Protein AF-A0A0B6YSH1-F1 (afdb_monomer_lite)

InterPro domains:
  IPR002423 Chaperonin Cpn60/GroEL/TCP-1 family [PF00118] (2-67)
  IPR017998 T-complex protein 1 [PTHR11353] (1-67)
  IPR027409 GroEL-like apical domain superfamily [G3DSA:3.50.7.10] (1-68)
  IPR027409 GroEL-like apical domain superfamily [SSF52029] (2-67)

Foldseek 3Di:
DPPPPPVVVVPDPPVVVVVVVVVVLVVLVVVLVVVLVVPDQEAEELADDDPSSVVSCVVSNHHYHHND

pLDDT: mean 84.16, std 17.35, range [37.91, 96.88]

Radius of gyration: 16.16 Å; chains: 1; bounding box: 26×41×34 Å

Secondary structure (DSSP, 8-state):
--SHHHHHGGGS-HHHHHHHHHHHHHHHHHHHHHHHHT--SEEEESS---HHHHHHHHHTT-EEEE--

Structure (mmCIF, N/CA/C/O backbone):
data_AF-A0A0B6YSH1-F1
#
_entry.id   AF-A0A0B6YSH1-F1
#
loop_
_atom_site.group_PDB
_atom_site.id
_atom_site.type_symbol
_atom_site.label_atom_id
_atom_site.label_alt_id
_atom_site.label_comp_id
_atom_site.label_asym_id
_atom_site.label_entity_id
_atom_site.label_seq_id
_atom_site.pdbx_PDB_ins_code
_atom_site.Cartn_x
_atom_site.Cartn_y
_atom_site.Cartn_z
_atom_site.occupancy
_atom_site.B_iso_or_equiv
_atom_site.auth_seq_id
_atom_site.auth_comp_id
_atom_site.auth_asym_id
_atom_site.auth_atom_id
_atom_site.pdbx_PDB_model_num
ATOM 1 N N . LYS A 1 1 ? -7.025 32.609 11.114 1.00 42.41 1 LYS A N 1
ATOM 2 C CA . LYS A 1 1 ? -7.569 31.265 10.795 1.00 42.41 1 LYS A CA 1
ATOM 3 C C . LYS A 1 1 ? -6.761 30.192 11.530 1.00 42.41 1 LYS A C 1
ATOM 5 O O . LYS A 1 1 ? -5.893 29.576 10.934 1.00 42.41 1 LYS A O 1
ATOM 10 N N . LYS A 1 2 ? -6.939 30.047 12.849 1.00 37.91 2 LYS A N 1
ATOM 11 C CA . LYS A 1 2 ? -6.207 29.048 13.659 1.00 37.91 2 LYS A CA 1
ATOM 12 C C . LYS A 1 2 ? -7.004 28.589 14.894 1.00 37.91 2 LYS A C 1
ATOM 14 O O . LYS A 1 2 ? -6.409 28.160 15.867 1.00 37.91 2 LYS A O 1
ATOM 19 N N . GLY A 1 3 ? -8.333 28.732 14.853 1.00 47.41 3 GLY A N 1
ATOM 20 C CA . GLY A 1 3 ? -9.223 28.463 15.992 1.00 47.41 3 GLY A CA 1
ATOM 21 C C . GLY A 1 3 ? -10.464 27.628 15.668 1.00 47.41 3 GLY A C 1
ATOM 22 O O . GLY A 1 3 ? -11.141 27.205 16.587 1.00 47.41 3 GLY A O 1
ATOM 23 N N . GLU A 1 4 ? -10.754 27.335 14.396 1.00 45.66 4 GLU A N 1
ATOM 24 C CA . GLU A 1 4 ? -11.946 26.546 14.023 1.00 45.66 4 GLU A CA 1
ATOM 25 C C . GLU A 1 4 ? -11.715 25.026 14.119 1.00 45.66 4 GLU A C 1
ATOM 27 O O . GLU A 1 4 ? -12.668 24.263 14.179 1.00 45.66 4 GLU A O 1
ATOM 32 N N . SER A 1 5 ? -10.456 24.573 14.168 1.00 55.00 5 SER A N 1
ATOM 33 C CA . SER A 1 5 ? -10.125 23.137 14.178 1.00 55.00 5 SER A CA 1
ATOM 34 C C . SER A 1 5 ? -10.185 22.505 15.576 1.00 55.00 5 SER A C 1
ATOM 36 O O . SER A 1 5 ? -10.465 21.319 15.707 1.00 55.00 5 SER A O 1
ATOM 38 N N . GLN A 1 6 ? -9.948 23.282 16.640 1.00 46.75 6 GLN A N 1
ATOM 39 C CA . GLN A 1 6 ? -9.828 22.717 17.990 1.00 46.75 6 GLN A CA 1
ATOM 40 C C . GLN A 1 6 ? -11.185 22.387 18.631 1.00 46.75 6 GLN A C 1
ATOM 42 O O . GLN A 1 6 ? -11.269 21.416 19.366 1.00 46.75 6 GLN A O 1
ATOM 47 N N . THR A 1 7 ? -12.262 23.107 18.299 1.00 49.78 7 THR A N 1
ATOM 48 C CA . THR A 1 7 ? -13.582 22.893 18.930 1.00 49.78 7 THR A CA 1
ATOM 49 C C . THR A 1 7 ? -14.421 21.801 18.252 1.00 49.78 7 THR A C 1
ATOM 51 O O . THR A 1 7 ? -15.309 21.236 18.880 1.00 49.78 7 THR A O 1
ATOM 54 N N . ALA A 1 8 ? -14.148 21.458 16.987 1.00 51.19 8 ALA A N 1
ATOM 55 C CA . ALA A 1 8 ? -14.885 20.397 16.287 1.00 51.19 8 ALA A CA 1
ATOM 56 C C . ALA A 1 8 ? -14.481 18.984 16.746 1.00 51.19 8 ALA A C 1
ATOM 58 O O . ALA A 1 8 ? -15.276 18.053 16.650 1.00 51.19 8 ALA A O 1
ATOM 59 N N . LEU A 1 9 ? -13.255 18.830 17.259 1.00 52.62 9 LEU A N 1
ATOM 60 C CA . LEU A 1 9 ? -12.712 17.539 17.681 1.00 52.62 9 LEU A CA 1
ATOM 61 C C . LEU A 1 9 ? -13.117 17.152 19.116 1.00 52.62 9 LEU A C 1
ATOM 63 O O . LEU A 1 9 ? -13.066 15.979 19.462 1.00 52.62 9 LEU A O 1
ATOM 67 N N . GLU A 1 10 ? -13.543 18.114 19.940 1.00 50.28 10 GLU A N 1
ATOM 68 C CA . GLU A 1 10 ? -13.924 17.877 21.343 1.00 50.28 10 GLU A CA 1
ATOM 69 C C . GLU A 1 10 ? -15.353 17.310 21.514 1.00 50.28 10 GLU A C 1
ATOM 71 O O . GLU A 1 10 ? -15.753 17.006 22.634 1.00 50.28 10 GLU A O 1
ATOM 76 N N . LEU A 1 11 ? -16.134 17.149 20.432 1.00 53.03 11 LEU A N 1
ATOM 77 C CA . LEU A 1 11 ? -17.577 16.838 20.493 1.00 53.03 11 LEU A CA 1
ATOM 78 C C . LEU A 1 11 ? -18.028 15.564 19.751 1.00 53.03 11 LEU A C 1
ATOM 80 O O . LEU A 1 11 ? -19.232 15.340 19.628 1.00 53.03 11 LEU A O 1
ATOM 84 N N . MET A 1 12 ? -17.119 14.718 19.258 1.00 58.44 12 MET A N 1
ATOM 85 C CA . MET A 1 12 ? -17.497 13.409 18.700 1.00 58.44 12 MET A CA 1
ATOM 86 C C . MET A 1 12 ? -17.220 12.328 19.745 1.00 58.44 12 MET A C 1
ATOM 88 O O . MET A 1 12 ? -16.101 12.205 20.232 1.00 58.44 12 MET A O 1
ATOM 92 N N . ASN A 1 13 ? -18.247 11.577 20.136 1.00 70.31 13 ASN A N 1
ATOM 93 C CA . ASN A 1 13 ? -18.130 10.512 21.132 1.00 70.31 13 ASN A CA 1
ATOM 94 C C . ASN A 1 13 ? -17.021 9.520 20.720 1.00 70.31 13 ASN A C 1
ATOM 96 O O . ASN A 1 13 ? -16.847 9.262 19.530 1.00 70.31 13 ASN A O 1
ATOM 100 N N . GLU A 1 14 ? -16.283 8.931 21.668 1.00 68.81 14 GLU A N 1
ATOM 101 C CA . GLU A 1 14 ? -15.206 7.951 21.383 1.00 68.81 14 GLU A CA 1
ATOM 102 C C . GLU A 1 14 ? -15.663 6.802 20.454 1.00 68.81 14 GLU A C 1
ATOM 104 O O . GLU A 1 14 ? -14.898 6.283 19.633 1.00 68.81 14 GLU A O 1
ATOM 109 N N . GLU A 1 15 ? -16.946 6.442 20.528 1.00 75.81 15 GLU A N 1
ATOM 110 C CA . GLU A 1 15 ? -17.584 5.467 19.642 1.00 75.81 15 GLU A CA 1
ATOM 111 C C . GLU A 1 15 ? -17.594 5.899 18.168 1.00 75.81 15 GLU A C 1
ATOM 113 O O . GLU A 1 15 ? -17.443 5.065 17.276 1.00 75.81 15 GLU A O 1
ATOM 118 N N . ASP A 1 16 ? -17.748 7.191 17.888 1.00 77.25 16 ASP A N 1
ATOM 119 C CA . ASP A 1 16 ? -17.778 7.714 16.524 1.00 77.25 16 ASP A CA 1
ATOM 120 C C . ASP A 1 16 ? -16.369 7.802 15.931 1.00 77.25 16 ASP A C 1
ATOM 122 O O . ASP A 1 16 ? -16.189 7.488 14.754 1.00 77.25 16 ASP A O 1
ATOM 126 N N . PHE A 1 17 ? -15.348 8.084 16.748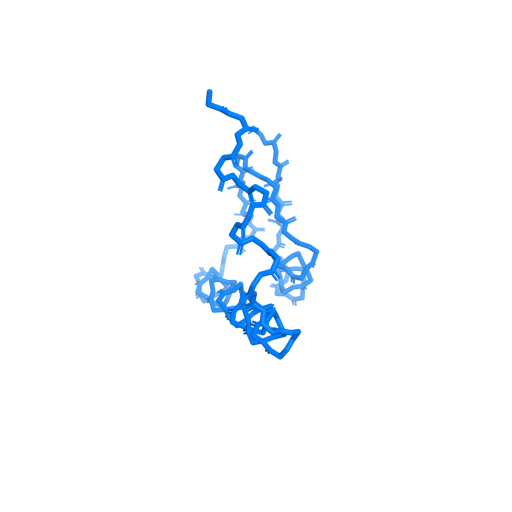 1.00 79.75 17 PHE A N 1
ATOM 127 C CA . PHE A 1 17 ? -13.94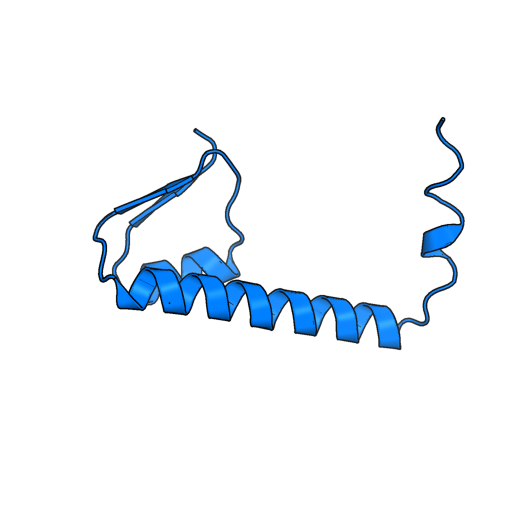6 7.952 16.329 1.00 79.75 17 PHE A CA 1
ATOM 128 C C . PHE A 1 17 ? -13.610 6.519 15.910 1.00 79.75 17 PHE A C 1
ATOM 130 O O . PHE A 1 17 ? -12.984 6.303 14.873 1.00 79.75 17 PHE A O 1
ATOM 137 N N . THR A 1 18 ? -14.076 5.532 16.676 1.00 84.62 18 THR A N 1
ATOM 138 C CA . THR A 1 18 ? -13.845 4.116 16.362 1.00 84.62 18 THR A CA 1
ATOM 139 C C . THR A 1 18 ? -14.494 3.721 15.033 1.00 84.62 18 THR A C 1
ATOM 141 O O . THR A 1 18 ? -13.865 3.053 14.212 1.00 84.62 18 THR A O 1
ATOM 144 N N . LYS A 1 19 ? -15.725 4.181 14.770 1.00 86.44 19 LYS A N 1
ATOM 145 C CA . LYS A 1 19 ? -16.415 3.939 13.490 1.00 86.44 19 LYS A CA 1
ATOM 146 C C . LYS A 1 19 ? -15.688 4.584 12.310 1.00 86.44 19 LYS A C 1
ATOM 148 O O . LYS A 1 19 ? -15.592 3.970 11.251 1.00 86.44 19 LYS A O 1
ATOM 153 N N . VAL A 1 20 ? -15.172 5.803 12.481 1.00 87.06 20 VAL A N 1
ATOM 154 C CA . VAL A 1 20 ? -14.413 6.501 11.429 1.00 87.06 20 VAL A CA 1
ATOM 155 C C . VAL A 1 20 ? -13.147 5.725 11.066 1.00 87.06 20 VAL A C 1
ATOM 157 O O . VAL A 1 20 ? -12.897 5.506 9.883 1.00 87.06 20 VAL A O 1
ATOM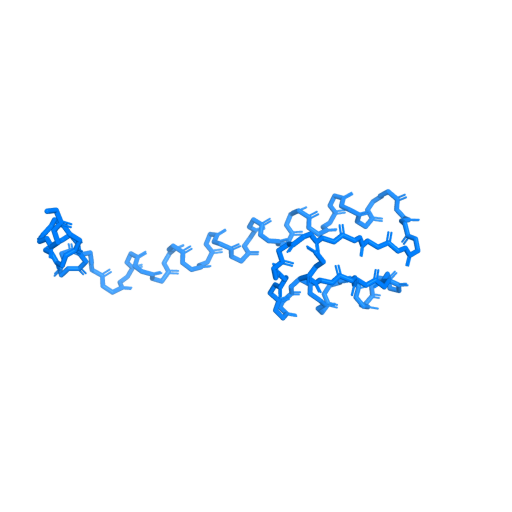 160 N N . LEU A 1 21 ? -12.402 5.237 12.061 1.00 87.00 21 LEU A N 1
ATOM 161 C CA . LEU A 1 21 ? -11.200 4.430 11.826 1.00 87.00 21 LEU A CA 1
ATOM 162 C C . LEU A 1 21 ? -11.523 3.121 11.091 1.00 87.00 21 LEU A C 1
ATOM 164 O O . LEU A 1 21 ? -10.842 2.768 10.132 1.00 87.00 21 LEU A O 1
ATOM 168 N N . GLN A 1 22 ? -12.601 2.432 11.474 1.00 90.06 22 GLN A N 1
ATOM 169 C CA . GLN A 1 22 ? -13.042 1.215 10.780 1.00 90.06 22 GLN A CA 1
ATOM 170 C C . GLN A 1 22 ? -13.424 1.482 9.320 1.00 90.06 22 GLN A C 1
ATOM 172 O O . GLN A 1 22 ? -13.091 0.697 8.432 1.00 90.06 22 GLN A O 1
ATOM 177 N N . HIS A 1 23 ? -14.107 2.596 9.051 1.00 90.12 23 HIS A N 1
ATOM 178 C CA . HIS A 1 23 ? -14.429 2.995 7.683 1.00 90.12 23 HIS A CA 1
ATOM 179 C C . HIS A 1 23 ? -13.176 3.280 6.850 1.00 90.12 23 HIS A C 1
ATOM 181 O O . HIS A 1 23 ? -13.119 2.882 5.686 1.00 90.12 23 HIS A O 1
ATOM 187 N N . GLU A 1 24 ? -12.168 3.923 7.440 1.00 89.81 24 GLU A N 1
ATOM 188 C CA . GLU A 1 24 ? -10.894 4.187 6.771 1.00 89.81 24 GLU A CA 1
ATOM 189 C C . GLU A 1 24 ? -10.178 2.882 6.387 1.00 89.81 24 GLU A C 1
ATOM 191 O O . GLU A 1 24 ? -9.731 2.736 5.249 1.00 89.81 24 GLU A O 1
ATOM 196 N N . GLU A 1 25 ? -10.139 1.894 7.286 1.00 90.69 25 GLU A N 1
ATOM 197 C CA . GLU A 1 25 ? -9.543 0.582 7.001 1.00 90.69 25 GLU A CA 1
ATOM 198 C C . GLU A 1 25 ? -10.239 -0.143 5.841 1.00 90.69 25 GLU A C 1
ATOM 200 O O . GLU A 1 25 ? -9.571 -0.702 4.962 1.00 90.69 25 GLU A O 1
ATOM 205 N N . VAL A 1 26 ? -11.576 -0.115 5.809 1.00 93.88 26 VAL A N 1
ATOM 206 C CA . VAL A 1 26 ? -12.368 -0.741 4.740 1.00 93.88 26 VAL A CA 1
ATOM 207 C C . VAL A 1 26 ? -12.075 -0.092 3.390 1.00 93.88 26 VAL A C 1
ATOM 209 O O . VAL A 1 26 ? -11.865 -0.805 2.406 1.00 93.88 26 VAL A O 1
ATOM 212 N N . GLU A 1 27 ? -12.007 1.238 3.332 1.00 93.56 27 GLU A N 1
ATOM 213 C CA . GLU A 1 27 ? -11.710 1.933 2.079 1.00 93.56 27 GLU A CA 1
ATOM 214 C C . GLU A 1 27 ? -10.278 1.715 1.601 1.00 93.56 27 GLU A C 1
ATOM 216 O O . GLU A 1 27 ? -10.055 1.469 0.413 1.00 93.56 27 GLU A O 1
ATOM 221 N N . VAL A 1 28 ? -9.300 1.718 2.511 1.00 93.69 28 VAL A N 1
ATOM 222 C CA . VAL A 1 28 ? -7.909 1.388 2.169 1.00 93.69 28 VAL A CA 1
ATOM 223 C C . VAL A 1 28 ? -7.826 -0.008 1.560 1.00 93.69 28 VAL A C 1
ATOM 225 O O . VAL A 1 28 ? -7.202 -0.187 0.512 1.00 93.69 28 VAL A O 1
ATOM 228 N N . LYS A 1 29 ? -8.494 -0.993 2.170 1.00 94.56 29 LYS A N 1
ATOM 229 C CA . LYS A 1 29 ? -8.525 -2.356 1.644 1.00 94.56 29 LYS A CA 1
ATOM 230 C C . LYS A 1 29 ? -9.186 -2.416 0.265 1.00 94.56 29 LYS A C 1
ATOM 232 O O . LYS A 1 29 ? -8.628 -3.048 -0.628 1.00 94.56 29 LYS A O 1
ATOM 237 N N . ARG A 1 30 ? -10.327 -1.745 0.068 1.00 96.75 30 ARG A N 1
ATOM 238 C CA . ARG A 1 30 ? -11.027 -1.719 -1.228 1.00 96.75 30 ARG A CA 1
ATOM 239 C C . ARG A 1 30 ? -10.139 -1.154 -2.339 1.00 96.75 30 ARG A C 1
ATOM 241 O O . ARG A 1 30 ? -10.033 -1.770 -3.394 1.00 96.75 30 ARG A O 1
ATOM 248 N N . MET A 1 31 ? -9.454 -0.037 -2.087 1.00 95.12 31 MET A N 1
ATOM 249 C CA . MET A 1 31 ? -8.513 0.544 -3.053 1.00 95.12 31 MET A CA 1
ATOM 250 C C . MET A 1 31 ? -7.356 -0.409 -3.377 1.00 95.12 31 MET A C 1
ATOM 252 O O . MET A 1 31 ? -6.986 -0.560 -4.539 1.00 95.12 31 MET A O 1
ATOM 256 N N . CYS A 1 32 ? -6.782 -1.071 -2.368 1.00 95.44 32 CYS A N 1
ATOM 257 C CA . CYS A 1 32 ? -5.735 -2.065 -2.596 1.00 95.44 32 CYS A CA 1
ATOM 258 C C . CYS A 1 32 ? -6.244 -3.255 -3.419 1.00 95.44 32 CYS A C 1
ATOM 260 O O . CYS A 1 32 ? -5.547 -3.684 -4.334 1.00 95.44 32 CYS A O 1
ATOM 262 N N . ASP A 1 33 ? -7.447 -3.760 -3.139 1.00 96.25 33 ASP A N 1
ATOM 263 C CA . ASP A 1 33 ? -8.055 -4.873 -3.875 1.00 96.25 33 ASP A CA 1
ATOM 264 C C . ASP A 1 33 ? -8.271 -4.515 -5.360 1.00 96.25 33 ASP A C 1
ATOM 266 O O . ASP A 1 33 ? -7.990 -5.330 -6.240 1.00 96.25 33 ASP A O 1
ATOM 270 N N . GLU A 1 34 ? -8.689 -3.279 -5.658 1.00 96.88 34 GLU A N 1
ATOM 271 C CA . GLU A 1 34 ? -8.820 -2.769 -7.031 1.00 96.88 34 GLU A CA 1
ATOM 272 C C . GLU A 1 34 ? -7.472 -2.708 -7.762 1.00 96.88 34 GLU A C 1
ATOM 274 O O . GLU A 1 34 ? -7.372 -3.136 -8.912 1.00 96.88 34 GLU A O 1
ATOM 279 N N . ILE A 1 35 ? -6.414 -2.242 -7.091 1.00 94.94 35 ILE A N 1
ATOM 280 C CA . ILE A 1 35 ? -5.052 -2.227 -7.648 1.00 94.94 35 ILE A CA 1
ATOM 281 C C . ILE A 1 35 ? -4.558 -3.658 -7.898 1.00 94.94 35 ILE A C 1
ATOM 283 O O . ILE A 1 35 ? -4.008 -3.948 -8.959 1.00 94.94 35 ILE A O 1
ATOM 287 N N . ILE A 1 36 ? -4.778 -4.573 -6.951 1.00 95.19 36 ILE A N 1
ATOM 288 C CA . ILE A 1 36 ? -4.356 -5.976 -7.056 1.00 95.19 36 ILE A CA 1
ATOM 289 C C . ILE A 1 36 ? -5.085 -6.690 -8.199 1.00 95.19 36 ILE A C 1
ATOM 291 O O . I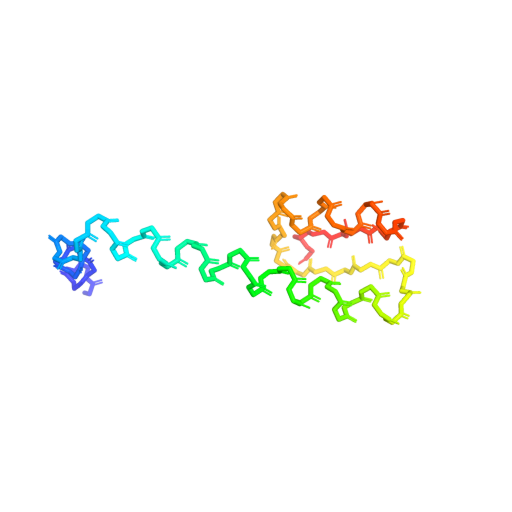LE A 1 36 ? -4.476 -7.498 -8.902 1.00 95.19 36 ILE A O 1
ATOM 295 N N . ALA A 1 37 ? -6.363 -6.377 -8.435 1.00 96.88 37 ALA A N 1
ATOM 296 C CA . ALA A 1 37 ? -7.138 -6.953 -9.534 1.00 96.88 37 ALA A CA 1
ATOM 297 C C . ALA A 1 37 ? -6.519 -6.664 -10.914 1.00 96.88 37 ALA A C 1
ATOM 299 O O . ALA A 1 37 ? -6.643 -7.482 -11.828 1.00 96.88 37 ALA A O 1
ATOM 300 N N . LEU A 1 38 ? -5.805 -5.542 -11.046 1.00 95.81 38 LEU A N 1
ATOM 301 C CA . LEU A 1 38 ? -5.081 -5.157 -12.259 1.00 95.81 38 LEU A CA 1
ATOM 302 C C . LEU A 1 38 ? -3.733 -5.883 -12.422 1.00 95.81 38 LEU A C 1
ATOM 304 O O . LEU A 1 38 ? -3.141 -5.811 -13.496 1.00 95.81 38 LEU A O 1
ATOM 308 N N . LYS A 1 39 ? -3.259 -6.594 -11.388 1.00 93.81 39 LYS A N 1
ATOM 309 C CA . LYS A 1 39 ? -1.990 -7.346 -11.349 1.00 93.81 39 LYS A CA 1
ATOM 310 C C . LYS A 1 39 ? -0.746 -6.555 -11.807 1.00 93.81 39 LYS A C 1
ATOM 312 O O . LYS A 1 39 ? -0.014 -7.039 -12.669 1.00 93.81 39 LYS A O 1
ATOM 317 N N . PRO A 1 40 ? -0.483 -5.351 -11.272 1.00 95.88 40 PRO A N 1
ATOM 318 C CA . PRO A 1 40 ? 0.758 -4.643 -11.560 1.00 95.88 40 PRO A CA 1
ATOM 319 C C . PRO A 1 40 ? 1.940 -5.261 -10.798 1.00 95.88 40 PRO A C 1
ATOM 321 O O . PRO A 1 40 ? 1.773 -5.741 -9.682 1.00 95.88 40 PRO A O 1
ATOM 324 N N . ASP A 1 41 ? 3.151 -5.153 -11.344 1.00 94.94 41 ASP A N 1
ATOM 325 C CA . ASP A 1 41 ? 4.383 -5.503 -10.616 1.00 94.94 41 ASP A CA 1
ATOM 326 C C . ASP A 1 41 ? 4.890 -4.338 -9.738 1.00 94.94 41 ASP A C 1
ATOM 328 O O . ASP A 1 41 ? 5.538 -4.543 -8.706 1.00 94.94 41 ASP A O 1
ATOM 332 N N . LEU A 1 42 ? 4.582 -3.096 -10.140 1.00 94.12 42 LEU A N 1
ATOM 333 C CA . LEU A 1 42 ? 5.060 -1.864 -9.511 1.00 94.12 42 LEU A CA 1
ATOM 334 C C . LEU A 1 42 ? 3.953 -0.805 -9.425 1.00 94.12 42 LEU A C 1
ATOM 336 O O . LEU A 1 42 ? 3.299 -0.490 -10.417 1.00 94.12 42 LEU A O 1
ATOM 340 N N . VAL A 1 43 ? 3.808 -0.200 -8.247 1.00 94.62 43 VAL A N 1
ATOM 341 C CA . VAL A 1 43 ? 2.927 0.942 -7.978 1.00 94.62 43 VAL A CA 1
ATOM 342 C C . VAL A 1 43 ? 3.773 2.104 -7.473 1.00 94.62 43 VAL A C 1
ATOM 344 O O . VAL A 1 43 ? 4.576 1.940 -6.558 1.00 94.62 43 VAL A O 1
ATOM 347 N N . ILE A 1 44 ? 3.596 3.288 -8.056 1.00 94.94 44 ILE A N 1
ATOM 348 C CA . ILE A 1 44 ? 4.318 4.504 -7.666 1.00 94.94 44 ILE A CA 1
ATOM 349 C C . ILE A 1 44 ? 3.304 5.529 -7.173 1.00 94.94 44 ILE A C 1
ATOM 351 O O . ILE A 1 44 ? 2.269 5.740 -7.801 1.00 94.94 44 ILE A O 1
ATOM 355 N N . THR A 1 45 ? 3.602 6.159 -6.041 1.00 94.38 45 THR A N 1
ATOM 356 C CA . THR A 1 45 ? 2.753 7.179 -5.429 1.00 94.38 45 THR A CA 1
ATOM 357 C C . THR A 1 45 ? 3.593 8.378 -4.986 1.00 94.38 45 THR A C 1
ATOM 359 O O . THR A 1 45 ? 4.652 8.223 -4.376 1.00 94.38 45 THR A O 1
ATOM 362 N N . GLU A 1 46 ? 3.104 9.586 -5.264 1.00 95.88 46 GLU A N 1
ATOM 363 C CA . GLU A 1 46 ? 3.725 10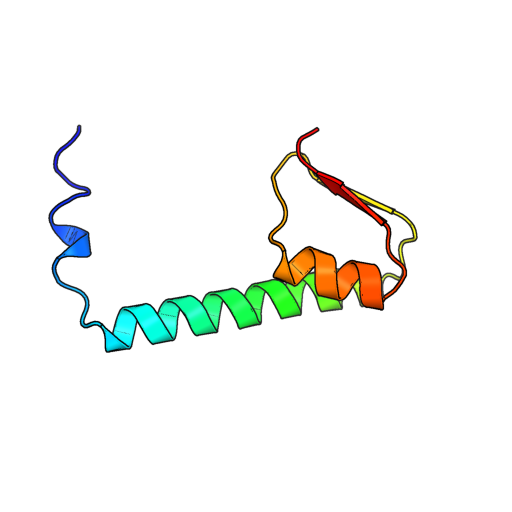.848 -4.812 1.00 95.88 46 GLU A CA 1
ATOM 364 C C . GLU A 1 46 ? 3.579 11.032 -3.292 1.00 95.88 46 GLU A C 1
ATOM 366 O O . GLU A 1 46 ? 4.364 11.686 -2.610 1.00 95.88 46 GLU A O 1
ATOM 371 N N . LYS A 1 47 ? 2.537 10.425 -2.719 1.00 92.88 47 LYS A N 1
ATOM 372 C CA . LYS A 1 47 ? 2.216 10.526 -1.295 1.00 92.88 47 LYS A CA 1
ATOM 373 C C . LYS A 1 47 ? 2.798 9.353 -0.512 1.00 92.88 47 LYS A C 1
ATOM 375 O O . LYS A 1 47 ? 3.408 8.431 -1.047 1.00 92.88 47 LYS A O 1
ATOM 380 N N . GLY A 1 48 ? 2.630 9.411 0.805 1.00 92.94 48 GLY A N 1
ATOM 381 C CA . GLY A 1 48 ? 2.834 8.243 1.650 1.00 92.94 48 GLY A CA 1
ATOM 382 C C . GLY A 1 48 ? 1.730 7.211 1.424 1.00 92.94 48 GLY A C 1
ATOM 383 O O . GLY A 1 48 ? 0.593 7.562 1.126 1.00 92.94 48 GLY A O 1
ATOM 384 N N . ILE A 1 49 ? 2.077 5.949 1.631 1.00 93.06 49 ILE A N 1
ATOM 385 C CA . ILE A 1 49 ? 1.131 4.838 1.756 1.00 93.06 49 ILE A CA 1
ATOM 386 C C . ILE A 1 49 ? 1.138 4.361 3.207 1.00 93.06 49 ILE A C 1
ATOM 388 O O . ILE A 1 49 ? 2.193 4.384 3.854 1.00 93.06 49 ILE A O 1
ATOM 392 N N . SER A 1 50 ? -0.029 3.950 3.706 1.00 92.88 50 SER A N 1
ATOM 393 C CA . SER A 1 50 ? -0.168 3.377 5.046 1.00 92.88 50 SER A CA 1
ATOM 394 C C . SER A 1 50 ? 0.526 2.015 5.129 1.00 92.88 50 SER A C 1
ATOM 396 O O . SER A 1 50 ? 0.768 1.351 4.114 1.00 92.88 50 SER A O 1
ATOM 398 N N . ASP A 1 51 ? 0.874 1.584 6.338 1.00 92.44 51 ASP A N 1
ATOM 399 C CA . ASP A 1 51 ? 1.496 0.270 6.540 1.00 92.44 51 ASP A CA 1
ATOM 400 C C . ASP A 1 51 ? 0.513 -0.874 6.252 1.00 92.44 51 ASP A C 1
ATOM 402 O O . ASP A 1 51 ? 0.911 -1.911 5.721 1.00 92.44 51 ASP A O 1
ATOM 406 N N . LEU A 1 52 ? -0.787 -0.643 6.467 1.00 92.88 52 LEU A N 1
ATOM 407 C CA . LEU A 1 52 ? -1.851 -1.569 6.079 1.00 92.88 52 LEU A CA 1
ATOM 408 C C . LEU A 1 52 ? -1.902 -1.777 4.555 1.00 92.88 52 LEU A C 1
ATOM 410 O O . LEU A 1 52 ? -1.937 -2.913 4.085 1.00 92.88 52 LEU A O 1
ATOM 414 N N . ALA A 1 53 ? -1.840 -0.695 3.772 1.00 94.50 53 ALA A N 1
ATOM 415 C CA . ALA A 1 53 ? -1.813 -0.785 2.313 1.00 94.50 53 ALA A CA 1
ATOM 416 C C . ALA A 1 53 ? -0.558 -1.518 1.810 1.00 94.50 53 ALA A C 1
ATOM 418 O O . ALA A 1 53 ? -0.648 -2.386 0.943 1.00 94.50 53 ALA A O 1
ATOM 419 N N . GLN A 1 54 ? 0.611 -1.222 2.392 1.00 94.56 54 GLN A N 1
ATOM 420 C CA . GLN A 1 54 ? 1.856 -1.935 2.078 1.00 94.56 54 GLN A CA 1
ATOM 421 C C . GLN A 1 54 ? 1.740 -3.430 2.359 1.00 94.56 54 GLN A C 1
ATOM 423 O O . GLN A 1 54 ? 2.173 -4.233 1.538 1.00 94.56 54 GLN A O 1
ATOM 428 N N . HIS A 1 55 ? 1.131 -3.812 3.484 1.00 94.69 55 HIS A N 1
ATOM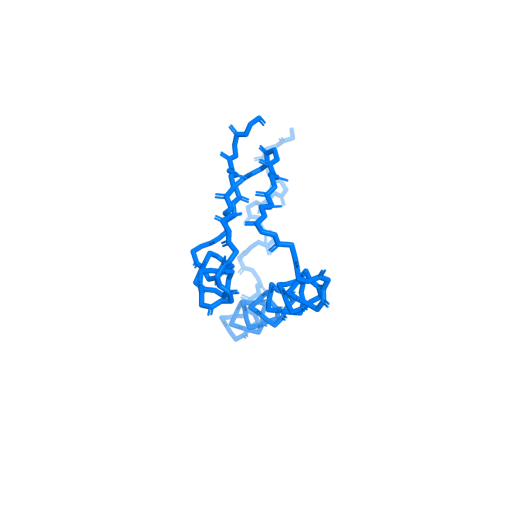 429 C CA . HIS A 1 55 ? 0.923 -5.215 3.821 1.00 94.69 55 HIS A CA 1
ATOM 430 C C . HIS A 1 55 ? 0.109 -5.946 2.743 1.00 94.69 55 HIS A C 1
ATOM 432 O O . HIS A 1 55 ? 0.507 -7.029 2.308 1.00 94.69 55 HIS A O 1
ATOM 438 N N . TYR A 1 56 ? -0.990 -5.350 2.268 1.00 95.38 56 TYR A N 1
ATOM 439 C CA . TYR A 1 56 ? -1.802 -5.945 1.203 1.00 95.38 56 TYR A CA 1
ATOM 440 C C . TYR A 1 56 ? -1.045 -6.058 -0.122 1.00 95.38 56 TYR A C 1
ATOM 442 O O . TYR A 1 56 ? -1.056 -7.124 -0.738 1.00 95.38 56 TYR A O 1
ATOM 450 N N . LEU A 1 57 ? -0.348 -4.995 -0.532 1.00 95.06 57 LEU A N 1
ATOM 451 C CA . LEU A 1 57 ? 0.411 -4.975 -1.785 1.00 95.06 57 LEU A CA 1
ATOM 452 C C . LEU A 1 57 ? 1.568 -5.987 -1.769 1.00 95.06 57 LEU A C 1
ATOM 454 O O . LEU A 1 57 ? 1.703 -6.767 -2.707 1.00 95.06 57 LEU A O 1
ATOM 458 N N . VAL A 1 58 ? 2.333 -6.067 -0.674 1.00 95.56 58 VAL A N 1
ATOM 459 C CA . VAL A 1 58 ? 3.432 -7.039 -0.523 1.00 95.56 58 VAL A CA 1
ATOM 460 C C . VAL A 1 58 ? 2.909 -8.474 -0.521 1.00 95.56 58 VAL A C 1
ATOM 462 O O . VAL A 1 58 ? 3.499 -9.340 -1.164 1.00 95.56 58 VAL A O 1
ATOM 465 N N . LYS A 1 59 ? 1.777 -8.742 0.144 1.00 95.00 59 LYS A N 1
ATOM 466 C CA . LYS A 1 59 ? 1.138 -10.068 0.124 1.00 95.00 59 LYS A CA 1
ATOM 467 C C . LYS A 1 59 ? 0.685 -10.471 -1.283 1.00 95.00 59 LYS A C 1
ATOM 469 O O . LYS A 1 59 ? 0.688 -11.656 -1.603 1.00 95.00 59 LYS A O 1
ATOM 474 N N . ALA A 1 60 ? 0.322 -9.496 -2.113 1.00 94.88 60 ALA A N 1
ATOM 475 C CA . ALA A 1 60 ? -0.000 -9.694 -3.521 1.00 94.88 60 ALA A CA 1
ATOM 476 C C . ALA A 1 60 ? 1.235 -9.724 -4.445 1.00 94.88 60 ALA A C 1
ATOM 478 O O . ALA A 1 60 ? 1.074 -9.906 -5.648 1.00 94.88 60 ALA A O 1
ATOM 479 N N . GLY A 1 61 ? 2.454 -9.571 -3.911 1.00 95.06 61 GLY A N 1
ATOM 480 C CA . GLY A 1 61 ? 3.697 -9.565 -4.691 1.00 95.06 61 GLY A CA 1
ATOM 481 C C . GLY A 1 61 ? 3.982 -8.251 -5.426 1.00 95.06 61 GLY A C 1
ATOM 482 O O . GLY A 1 61 ? 4.835 -8.224 -6.306 1.00 95.06 61 GLY A O 1
ATOM 483 N N . ILE A 1 62 ? 3.291 -7.168 -5.070 1.00 96.44 62 ILE A N 1
ATOM 484 C CA . ILE A 1 62 ? 3.367 -5.869 -5.741 1.00 96.44 62 ILE A CA 1
ATOM 485 C C . ILE A 1 62 ? 4.344 -4.965 -4.989 1.00 96.44 62 ILE A C 1
ATOM 487 O O . ILE A 1 62 ? 4.207 -4.749 -3.781 1.00 96.44 62 ILE A O 1
ATOM 491 N N . SER A 1 63 ? 5.315 -4.392 -5.702 1.00 95.44 63 SER A N 1
ATOM 492 C CA . SER A 1 63 ? 6.238 -3.411 -5.121 1.00 95.44 63 SER A CA 1
ATOM 493 C C . SER A 1 63 ? 5.613 -2.019 -5.116 1.00 95.44 63 SER A C 1
ATOM 495 O O . SER A 1 63 ? 5.056 -1.586 -6.122 1.00 95.44 63 SER A O 1
ATOM 497 N N . ALA A 1 64 ? 5.726 -1.291 -4.003 1.00 95.25 64 ALA A N 1
ATOM 498 C CA . ALA A 1 64 ? 5.177 0.057 -3.875 1.00 95.25 64 ALA A CA 1
ATOM 499 C C . ALA A 1 64 ? 6.268 1.090 -3.561 1.00 95.25 64 ALA A C 1
ATOM 501 O O . ALA A 1 64 ? 6.984 0.981 -2.565 1.00 95.25 64 ALA A O 1
ATOM 502 N N . LEU A 1 65 ? 6.364 2.118 -4.400 1.00 94.12 65 LEU A N 1
ATOM 503 C CA . LEU A 1 65 ? 7.229 3.281 -4.237 1.00 94.12 65 LEU A CA 1
ATOM 504 C C . LEU A 1 65 ? 6.397 4.472 -3.739 1.00 94.12 65 LEU A C 1
ATOM 506 O O . LEU A 1 65 ? 5.319 4.755 -4.264 1.00 94.12 65 LEU A O 1
ATOM 510 N N . ARG A 1 66 ? 6.882 5.162 -2.702 1.00 94.19 66 ARG A N 1
ATOM 511 C CA . ARG A 1 66 ? 6.144 6.218 -1.985 1.00 94.19 66 ARG A CA 1
ATOM 512 C C . ARG A 1 66 ? 7.004 7.457 -1.761 1.00 94.19 66 ARG A C 1
ATOM 514 O O . ARG A 1 66 ? 8.205 7.309 -1.554 1.00 94.19 66 ARG A O 1
ATOM 521 N N . ARG A 1 67 ? 6.369 8.634 -1.683 1.00 91.56 67 ARG A N 1
ATOM 522 C CA . ARG A 1 67 ? 7.006 9.952 -1.449 1.00 91.56 67 ARG A CA 1
ATOM 523 C C . ARG A 1 67 ? 7.967 10.403 -2.562 1.00 91.56 67 ARG A C 1
ATOM 525 O O . ARG A 1 67 ? 9.057 10.888 -2.257 1.00 91.56 67 ARG A O 1
ATOM 532 N N . PHE A 1 68 ? 7.564 10.207 -3.815 1.00 78.31 68 PHE A N 1
ATOM 533 C CA . PHE A 1 68 ? 8.251 10.757 -4.989 1.00 78.31 68 PHE A CA 1
ATOM 534 C C . PHE A 1 68 ? 7.760 12.160 -5.346 1.00 78.31 68 PHE A C 1
ATOM 536 O O . PHE A 1 68 ? 6.604 12.480 -4.990 1.00 78.31 68 PHE A O 1
#

Sequence (68 aa):
KKGESQTALELMNEEDFTKVLQHEEVEVKRMCDEIIALKPDLVITEKGISDLAQHYLVKAGISALRRF

Organism: NCBI:txid1028688